Protein AF-A0A5K1IJV6-F1 (afdb_monomer_lite)

Organism: NCBI:txid74426

Secondary structure (DSSP, 8-state):
-HHHHHHHHHHHHHHHHHHHH-HHHHHHHHHHHHHHHHTT----TTTHHHHHHHTT--HHHHHHHHH-HHHHHHHHHHHHHH-GGGGGT------GGGGS-HHHHHHHHT-----S-SSHHHHHHHHHHH--

Structure (mmCIF, N/CA/C/O backbone):
data_AF-A0A5K1IJV6-F1
#
_entry.id   AF-A0A5K1IJV6-F1
#
loop_
_atom_site.group_PDB
_atom_site.id
_atom_site.type_symbol
_atom_site.label_atom_id
_atom_site.label_alt_id
_atom_site.label_comp_id
_atom_site.label_asym_id
_atom_site.label_entity_id
_atom_site.label_seq_id
_atom_site.pdbx_PDB_ins_code
_atom_site.Cartn_x
_atom_site.Cartn_y
_atom_site.Cartn_z
_atom_site.occupancy
_atom_site.B_iso_or_equiv
_atom_site.auth_seq_id
_atom_site.auth_comp_id
_atom_site.auth_asym_id
_atom_site.auth_atom_id
_atom_site.pdbx_PDB_model_num
ATOM 1 N N . MET A 1 1 ? 7.053 10.177 -22.756 1.00 64.38 1 MET A N 1
ATOM 2 C CA . MET A 1 1 ? 6.616 8.791 -22.487 1.00 64.38 1 MET A CA 1
ATOM 3 C C . MET A 1 1 ? 7.677 8.071 -21.664 1.00 64.38 1 MET A C 1
ATOM 5 O O . MET A 1 1 ? 7.466 7.961 -20.470 1.00 64.38 1 MET A O 1
ATOM 9 N N . ALA A 1 2 ? 8.875 7.811 -22.207 1.00 73.44 2 ALA A N 1
ATOM 10 C CA . ALA A 1 2 ? 9.976 7.156 -21.478 1.00 73.44 2 ALA A CA 1
ATOM 11 C C . ALA A 1 2 ? 10.341 7.775 -20.105 1.00 73.44 2 ALA A C 1
ATOM 13 O O . ALA A 1 2 ? 10.568 7.054 -19.140 1.00 73.44 2 ALA A O 1
ATOM 14 N N . GLU A 1 3 ? 10.356 9.108 -19.976 1.00 76.62 3 GLU A N 1
ATOM 15 C CA . GLU A 1 3 ? 10.648 9.772 -18.691 1.00 76.62 3 GLU A CA 1
ATOM 16 C C . GLU A 1 3 ? 9.542 9.564 -17.636 1.00 76.62 3 GLU A C 1
ATOM 18 O O . GLU A 1 3 ? 9.813 9.481 -16.439 1.00 76.62 3 GLU A O 1
ATOM 23 N N . VAL A 1 4 ? 8.282 9.473 -18.073 1.00 76.62 4 VAL A N 1
ATOM 24 C CA . VAL A 1 4 ? 7.131 9.235 -17.189 1.00 76.62 4 VAL A CA 1
ATOM 25 C C . VAL A 1 4 ? 7.159 7.797 -16.678 1.00 76.62 4 VAL A C 1
ATOM 27 O O . VAL A 1 4 ? 6.952 7.574 -15.485 1.00 76.62 4 VAL A O 1
ATOM 30 N N . ASP A 1 5 ? 7.502 6.853 -17.552 1.00 84.38 5 ASP A N 1
ATOM 31 C CA . ASP A 1 5 ? 7.627 5.435 -17.211 1.00 84.38 5 ASP A CA 1
ATOM 32 C C . ASP A 1 5 ? 8.789 5.210 -16.231 1.00 84.38 5 ASP A C 1
ATOM 34 O O . ASP A 1 5 ? 8.630 4.529 -15.219 1.00 84.38 5 ASP A O 1
ATOM 38 N N . ALA A 1 6 ? 9.926 5.885 -16.440 1.00 90.62 6 ALA A N 1
ATOM 39 C CA . ALA A 1 6 ? 11.059 5.840 -15.515 1.00 90.62 6 ALA A CA 1
ATOM 40 C C . ALA A 1 6 ? 10.705 6.384 -14.118 1.00 90.62 6 ALA A C 1
ATOM 42 O O . ALA A 1 6 ? 11.079 5.794 -13.102 1.00 90.62 6 ALA A O 1
ATOM 43 N N . LYS A 1 7 ? 9.944 7.485 -14.044 1.00 92.25 7 LYS A N 1
ATOM 44 C CA . LYS A 1 7 ? 9.461 8.031 -12.764 1.00 92.25 7 LYS A CA 1
ATOM 45 C C . LYS A 1 7 ? 8.496 7.072 -12.070 1.00 92.25 7 LYS A C 1
ATOM 47 O O . LYS A 1 7 ? 8.599 6.892 -10.858 1.00 92.25 7 LYS A O 1
ATOM 52 N N . ALA A 1 8 ? 7.583 6.448 -12.813 1.00 93.75 8 ALA A N 1
ATOM 53 C CA . ALA A 1 8 ? 6.659 5.459 -12.265 1.00 93.75 8 ALA A CA 1
ATOM 54 C C . ALA A 1 8 ? 7.411 4.244 -11.704 1.00 93.75 8 ALA A C 1
ATOM 56 O O . ALA A 1 8 ? 7.183 3.871 -10.553 1.00 93.75 8 ALA A O 1
ATOM 57 N N . GLN A 1 9 ? 8.371 3.704 -12.459 1.00 95.62 9 GLN A N 1
ATOM 58 C CA . GLN A 1 9 ? 9.221 2.600 -12.013 1.00 95.62 9 GLN A CA 1
ATOM 59 C C . GLN A 1 9 ? 9.989 2.960 -10.734 1.00 95.62 9 GLN A C 1
ATOM 61 O O . GLN A 1 9 ? 10.017 2.176 -9.787 1.00 95.62 9 GLN A O 1
ATOM 66 N N . ALA A 1 10 ? 10.567 4.164 -10.666 1.00 95.25 10 ALA A N 1
ATOM 67 C CA . ALA A 1 10 ? 11.291 4.632 -9.486 1.00 95.25 10 ALA A CA 1
ATOM 68 C C . ALA A 1 10 ? 10.386 4.758 -8.248 1.00 95.25 10 ALA A C 1
ATOM 70 O O . ALA A 1 10 ? 10.804 4.412 -7.143 1.00 95.25 10 ALA A O 1
ATOM 71 N N . LEU A 1 11 ? 9.138 5.212 -8.415 1.00 95.19 11 LEU A N 1
ATOM 72 C CA . LEU A 1 11 ? 8.161 5.266 -7.324 1.00 95.19 11 LEU A CA 1
ATOM 73 C C . LEU A 1 11 ? 7.801 3.869 -6.809 1.00 95.19 11 LEU A C 1
ATOM 75 O O . LEU A 1 11 ? 7.745 3.665 -5.596 1.00 95.19 11 LEU A O 1
ATOM 79 N N . VAL A 1 12 ? 7.589 2.910 -7.714 1.00 97.12 12 VAL A N 1
ATOM 80 C CA . VAL A 1 12 ? 7.287 1.522 -7.341 1.00 97.12 12 VAL A CA 1
ATOM 81 C C . VAL A 1 12 ? 8.470 0.890 -6.616 1.00 97.12 12 VAL A C 1
ATOM 83 O O . VAL A 1 12 ? 8.293 0.355 -5.521 1.00 97.12 12 VAL A O 1
ATOM 86 N N . ALA A 1 13 ? 9.681 1.032 -7.158 1.00 97.38 13 ALA A N 1
ATOM 87 C CA . ALA A 1 13 ? 10.899 0.532 -6.531 1.00 97.38 13 ALA A CA 1
ATOM 88 C C . ALA A 1 13 ? 11.126 1.149 -5.142 1.00 97.38 13 ALA A C 1
ATOM 90 O O . ALA A 1 13 ? 11.443 0.431 -4.194 1.00 97.38 13 ALA A O 1
ATOM 91 N N . LYS A 1 14 ? 10.891 2.460 -4.984 1.00 96.06 14 LYS A N 1
ATOM 92 C CA . LYS A 1 14 ? 10.970 3.145 -3.686 1.00 96.06 14 LYS A CA 1
ATOM 93 C C . LYS A 1 14 ? 9.982 2.560 -2.675 1.00 96.06 14 LYS A C 1
ATOM 95 O O . LYS A 1 14 ? 10.361 2.313 -1.534 1.00 96.06 14 LYS A O 1
ATOM 100 N N . ALA A 1 15 ? 8.733 2.330 -3.078 1.00 96.75 15 ALA A N 1
ATOM 101 C CA . ALA A 1 15 ? 7.721 1.759 -2.194 1.00 96.75 15 ALA A CA 1
ATOM 102 C C . ALA A 1 15 ? 8.063 0.317 -1.786 1.00 96.75 15 ALA A C 1
ATOM 104 O O . ALA A 1 15 ? 7.963 -0.020 -0.609 1.00 96.75 15 ALA A O 1
ATOM 105 N N . CYS A 1 16 ? 8.531 -0.513 -2.722 1.00 97.94 16 CYS A N 1
ATOM 106 C CA . CYS A 1 16 ? 9.022 -1.856 -2.414 1.00 97.94 16 CYS A CA 1
ATOM 107 C C . CYS A 1 16 ? 10.230 -1.823 -1.470 1.00 97.94 16 CYS A C 1
ATOM 109 O O . CYS A 1 16 ? 10.253 -2.557 -0.487 1.00 97.94 16 CYS A O 1
ATOM 111 N N . GLY A 1 17 ? 11.196 -0.929 -1.705 1.00 97.50 17 GLY A N 1
ATOM 112 C CA . GLY A 1 17 ? 12.352 -0.752 -0.822 1.00 97.50 17 GLY A CA 1
ATOM 113 C C . GLY A 1 17 ? 11.956 -0.306 0.588 1.00 97.50 17 GLY A C 1
ATOM 114 O O . GLY A 1 17 ? 12.540 -0.764 1.574 1.00 97.50 17 GLY A O 1
ATOM 115 N N . TRP A 1 18 ? 10.909 0.519 0.703 1.00 96.38 18 TRP A N 1
ATOM 116 C CA . TRP A 1 18 ? 10.325 0.876 1.995 1.00 96.38 18 TRP A CA 1
ATOM 117 C C . TRP A 1 18 ? 9.707 -0.341 2.687 1.00 96.38 18 TRP A C 1
ATOM 119 O O . TRP A 1 18 ? 9.978 -0.547 3.867 1.00 96.38 18 TRP A O 1
ATOM 129 N N . VAL A 1 19 ? 8.938 -1.175 1.975 1.00 96.88 19 VAL A N 1
ATOM 130 C CA . VAL A 1 19 ? 8.357 -2.404 2.548 1.00 96.88 19 VAL A CA 1
ATOM 131 C C . VAL A 1 19 ? 9.447 -3.361 3.021 1.00 96.88 19 VAL A C 1
ATOM 133 O O . VAL A 1 19 ? 9.368 -3.850 4.145 1.00 96.88 19 VAL A O 1
ATOM 136 N N . ALA A 1 20 ? 10.475 -3.593 2.201 1.00 96.94 20 ALA A N 1
ATOM 137 C CA . ALA A 1 20 ? 11.596 -4.465 2.546 1.00 96.94 20 ALA A CA 1
ATOM 138 C C . ALA A 1 20 ? 12.335 -3.983 3.808 1.00 96.94 20 ALA A C 1
ATOM 140 O O . ALA A 1 20 ? 12.724 -4.791 4.645 1.00 96.94 20 ALA A O 1
ATOM 141 N N . SER A 1 21 ? 12.472 -2.664 3.975 1.00 96.25 21 SER A N 1
ATOM 142 C CA . SER A 1 21 ? 13.098 -2.058 5.159 1.00 96.25 21 SER A CA 1
ATOM 143 C C . SER A 1 21 ? 12.175 -1.983 6.385 1.00 96.25 21 SER A C 1
ATOM 145 O O . SER A 1 21 ? 12.666 -1.817 7.497 1.00 96.25 21 SER A O 1
ATOM 147 N N . ASN A 1 22 ? 10.851 -2.073 6.207 1.00 94.69 22 ASN A N 1
ATOM 148 C CA . ASN A 1 22 ? 9.851 -1.864 7.264 1.00 94.69 22 ASN A CA 1
ATOM 149 C C . ASN A 1 22 ? 8.753 -2.957 7.268 1.00 94.69 22 ASN A C 1
ATOM 151 O O . ASN A 1 22 ? 7.559 -2.631 7.197 1.00 94.69 22 ASN A O 1
ATOM 155 N N . PRO A 1 23 ? 9.104 -4.256 7.354 1.00 94.69 23 PRO A N 1
ATOM 156 C CA . PRO A 1 23 ? 8.141 -5.350 7.201 1.00 94.69 23 PRO A CA 1
ATOM 157 C C . PRO A 1 23 ? 7.055 -5.359 8.288 1.00 94.69 23 PRO A C 1
ATOM 159 O O . PRO A 1 23 ? 5.882 -5.593 7.982 1.00 94.69 23 PRO A O 1
ATOM 162 N N . ASP A 1 24 ? 7.406 -5.035 9.536 1.00 93.44 24 ASP A N 1
ATOM 163 C CA . ASP A 1 24 ? 6.456 -4.991 10.656 1.00 93.44 24 ASP A CA 1
ATOM 164 C C . ASP A 1 24 ? 5.464 -3.832 10.517 1.00 93.44 24 ASP A C 1
ATOM 166 O O . ASP A 1 24 ? 4.252 -4.006 10.681 1.00 93.44 24 ASP A O 1
ATOM 170 N N . THR A 1 25 ? 5.958 -2.648 10.142 1.00 92.12 25 THR A N 1
ATOM 171 C CA . THR A 1 25 ? 5.122 -1.468 9.885 1.00 92.12 25 THR A CA 1
ATOM 172 C C . THR A 1 25 ? 4.175 -1.720 8.715 1.00 92.12 25 THR A C 1
ATOM 174 O O . THR A 1 25 ? 2.992 -1.383 8.790 1.00 92.12 25 THR A O 1
ATOM 177 N N . TRP A 1 26 ? 4.658 -2.375 7.657 1.00 94.88 26 TRP A N 1
ATOM 178 C CA . TRP A 1 26 ? 3.826 -2.803 6.539 1.00 94.88 26 TRP A CA 1
ATOM 179 C C . TRP A 1 26 ? 2.743 -3.804 6.963 1.00 94.88 26 TRP A C 1
ATOM 181 O O . TRP A 1 26 ? 1.568 -3.630 6.627 1.00 94.88 26 TRP A O 1
ATOM 191 N N . ALA A 1 27 ? 3.098 -4.840 7.727 1.00 94.31 27 ALA A N 1
ATOM 192 C CA . ALA A 1 27 ? 2.142 -5.825 8.227 1.00 94.31 27 ALA A CA 1
ATOM 193 C C . ALA A 1 27 ? 1.056 -5.176 9.101 1.00 94.31 27 ALA A C 1
ATOM 195 O O . ALA A 1 27 ? -0.134 -5.479 8.954 1.00 94.31 27 ALA A O 1
ATOM 196 N N 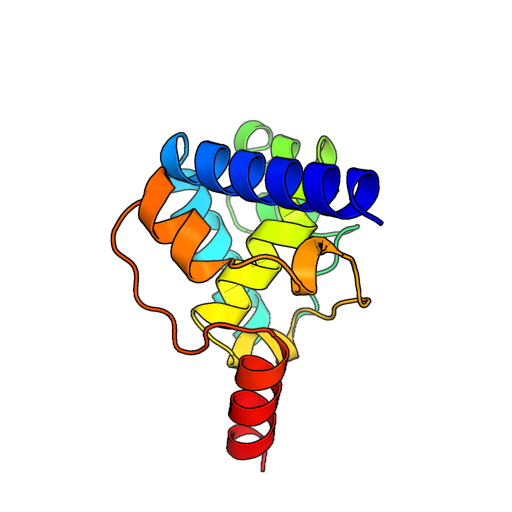. LYS A 1 28 ? 1.452 -4.233 9.959 1.00 93.75 28 LYS A N 1
ATOM 197 C CA . LYS A 1 28 ? 0.555 -3.458 10.818 1.00 93.75 28 LYS A CA 1
ATOM 198 C C . LYS A 1 28 ? -0.394 -2.572 10.011 1.00 93.75 28 LYS A C 1
ATOM 200 O O . LYS A 1 28 ? -1.602 -2.632 10.243 1.00 93.75 28 LYS A O 1
ATOM 205 N N . LEU A 1 29 ? 0.121 -1.824 9.030 1.00 93.75 29 LEU A N 1
ATOM 206 C CA . LEU A 1 29 ? -0.694 -1.004 8.129 1.00 93.75 29 LEU A CA 1
ATOM 207 C C . LEU A 1 29 ? -1.747 -1.856 7.415 1.00 93.75 29 LEU A C 1
ATOM 209 O O . LEU A 1 29 ? -2.932 -1.536 7.472 1.00 93.75 29 LEU A O 1
ATOM 213 N N . ARG A 1 30 ? -1.336 -2.977 6.805 1.00 95.12 30 ARG A N 1
ATOM 214 C CA . ARG A 1 30 ? -2.262 -3.893 6.124 1.00 95.12 30 ARG A CA 1
ATOM 215 C C . ARG A 1 30 ? -3.368 -4.381 7.049 1.00 95.12 30 ARG A C 1
ATOM 217 O O . ARG A 1 30 ? -4.536 -4.343 6.675 1.00 95.12 30 ARG A O 1
ATOM 224 N N . ARG A 1 31 ? -3.021 -4.808 8.268 1.00 95.12 31 ARG A N 1
ATOM 225 C CA . ARG A 1 31 ? -4.002 -5.272 9.259 1.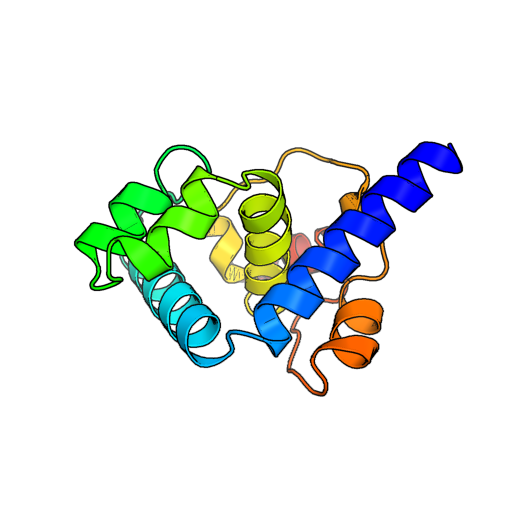00 95.12 31 ARG A CA 1
ATOM 226 C C . ARG A 1 31 ? -5.026 -4.186 9.597 1.00 95.12 31 ARG A C 1
ATOM 228 O O . ARG A 1 31 ? -6.214 -4.490 9.679 1.00 95.12 31 ARG A O 1
ATOM 235 N N . ILE A 1 32 ? -4.581 -2.942 9.777 1.00 94.00 32 ILE A N 1
ATOM 236 C CA . ILE A 1 32 ? -5.464 -1.797 10.038 1.00 94.00 32 ILE A CA 1
ATOM 237 C C . ILE A 1 32 ? -6.381 -1.552 8.839 1.00 94.00 32 ILE A C 1
ATOM 239 O O . ILE A 1 32 ? -7.595 -1.504 9.010 1.00 94.00 32 ILE A O 1
ATOM 243 N N . CYS A 1 33 ? -5.825 -1.458 7.630 1.00 95.38 33 CYS A N 1
ATOM 244 C CA . CYS A 1 33 ? -6.602 -1.200 6.422 1.00 95.38 33 CYS A CA 1
ATOM 245 C C . CYS A 1 33 ? -7.638 -2.299 6.147 1.00 95.38 33 CYS A C 1
ATOM 247 O O . CYS A 1 33 ? -8.781 -1.987 5.828 1.00 95.38 33 CYS A O 1
ATOM 249 N N . TYR A 1 34 ? -7.282 -3.573 6.336 1.00 95.00 34 TYR A N 1
ATOM 250 C CA . TYR A 1 34 ? -8.228 -4.681 6.189 1.00 95.00 34 TYR A CA 1
ATOM 251 C C . TYR A 1 34 ? -9.355 -4.629 7.214 1.00 95.00 34 TYR A C 1
ATOM 253 O O . TYR A 1 34 ? -10.495 -4.917 6.865 1.00 95.00 34 TYR A O 1
ATOM 261 N N . ARG A 1 3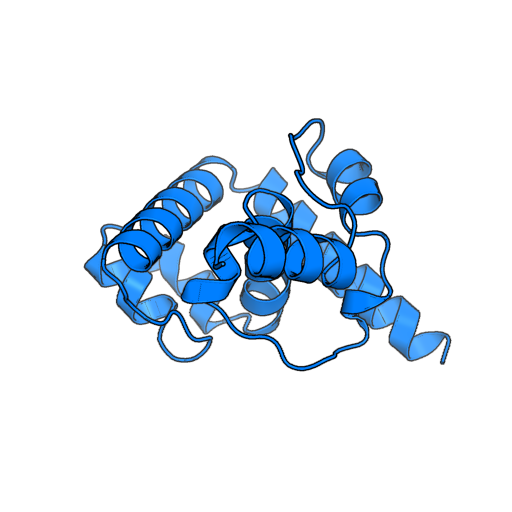5 ? -9.064 -4.256 8.462 1.00 95.44 35 ARG A N 1
ATOM 262 C CA . ARG A 1 35 ? -10.109 -4.093 9.473 1.00 95.44 35 ARG A CA 1
ATOM 263 C C . ARG A 1 35 ? -11.045 -2.936 9.126 1.00 95.44 35 ARG A C 1
ATOM 265 O O . ARG A 1 35 ? -12.250 -3.142 9.097 1.00 95.44 35 ARG A O 1
ATOM 272 N N . LEU A 1 36 ? -10.493 -1.771 8.790 1.00 94.81 36 LEU A N 1
ATOM 273 C CA . LEU A 1 36 ? -11.272 -0.592 8.399 1.00 94.81 36 LEU A CA 1
ATOM 274 C C . LEU A 1 36 ? -12.165 -0.875 7.183 1.00 94.81 36 LEU A C 1
ATOM 276 O O . LEU A 1 36 ? -13.321 -0.470 7.164 1.00 94.81 36 LEU A O 1
ATOM 280 N N . MET A 1 37 ? -11.659 -1.629 6.203 1.00 95.81 37 MET A N 1
ATOM 281 C CA . MET A 1 37 ? -12.450 -2.100 5.063 1.00 95.81 37 MET A CA 1
ATOM 282 C C . MET A 1 37 ? -13.647 -2.954 5.506 1.00 95.81 37 MET A C 1
ATOM 284 O O . MET A 1 37 ? -14.751 -2.741 5.018 1.00 95.81 37 MET A O 1
ATOM 288 N N . LEU A 1 38 ? -13.452 -3.903 6.429 1.00 94.00 38 LEU A N 1
ATOM 289 C CA . LEU A 1 38 ? -14.541 -4.741 6.954 1.00 94.00 38 LEU A CA 1
ATOM 290 C C . LEU A 1 38 ? -15.562 -3.941 7.776 1.00 94.00 38 LEU A C 1
ATOM 292 O O . LEU A 1 38 ? -16.738 -4.283 7.786 1.00 94.00 38 LEU A O 1
ATOM 296 N N . GLU A 1 39 ? -15.118 -2.875 8.439 1.00 94.50 39 GLU A N 1
ATOM 297 C CA . GLU A 1 39 ? -15.962 -1.931 9.181 1.00 94.50 39 GLU A CA 1
ATOM 298 C C . GLU A 1 39 ? -16.690 -0.926 8.255 1.00 94.50 39 GLU A C 1
ATOM 300 O O . GLU A 1 39 ? -17.483 -0.115 8.727 1.00 94.50 39 GLU A O 1
ATOM 305 N N . GLY A 1 40 ? -16.454 -0.972 6.936 1.00 93.38 40 GLY A N 1
ATOM 306 C CA . GLY A 1 40 ? -17.099 -0.093 5.954 1.00 93.38 40 GLY A CA 1
ATOM 307 C C . GLY A 1 40 ? -16.488 1.309 5.859 1.00 93.38 40 GLY A C 1
ATOM 308 O O . GLY A 1 40 ? -17.113 2.226 5.327 1.00 93.38 40 GLY A O 1
ATOM 309 N N . HIS A 1 41 ? -15.271 1.504 6.372 1.00 93.31 41 HIS A N 1
ATOM 310 C CA . HIS A 1 41 ? -14.578 2.786 6.308 1.00 93.31 41 HIS A CA 1
ATOM 311 C C . HIS A 1 41 ? -13.875 3.006 4.966 1.00 93.31 41 HIS A C 1
ATOM 313 O O . HIS A 1 41 ? -13.215 2.121 4.422 1.00 93.31 41 HIS A O 1
ATOM 319 N N . VAL A 1 42 ? -13.931 4.251 4.489 1.00 93.44 42 VAL A N 1
ATOM 320 C CA . VAL A 1 42 ? -13.160 4.710 3.329 1.00 93.44 42 VAL A CA 1
ATOM 321 C C . VAL A 1 42 ? -11.781 5.193 3.779 1.00 93.44 42 VAL A C 1
ATOM 323 O O . VAL A 1 42 ? -11.655 6.042 4.667 1.00 93.44 42 VAL A O 1
ATOM 326 N N . ILE A 1 43 ? -10.739 4.687 3.126 1.00 93.31 43 ILE A N 1
ATOM 327 C CA . ILE A 1 43 ? -9.343 5.013 3.407 1.00 93.31 43 ILE A CA 1
ATOM 328 C C . ILE A 1 43 ? -8.814 5.870 2.261 1.00 93.31 43 ILE A C 1
ATOM 330 O O . ILE A 1 43 ? -8.659 5.425 1.124 1.00 93.31 43 ILE A O 1
ATOM 334 N N . GLN A 1 44 ? -8.530 7.128 2.564 1.00 88.06 44 GLN A N 1
ATOM 335 C CA . GLN A 1 44 ? -8.092 8.127 1.604 1.00 88.06 44 GLN A CA 1
ATOM 336 C C . GLN A 1 44 ? -6.657 8.554 1.891 1.00 88.06 44 GLN A C 1
ATOM 338 O O . GLN A 1 44 ? -6.163 8.494 3.016 1.00 88.06 44 GLN A O 1
ATOM 343 N N . ARG A 1 45 ? -5.998 9.077 0.858 1.00 83.56 45 ARG A N 1
ATOM 344 C CA . ARG A 1 45 ? -4.667 9.681 0.990 1.00 83.56 45 ARG A CA 1
ATOM 345 C C . ARG A 1 45 ? -4.621 10.721 2.113 1.00 83.56 45 ARG A C 1
ATOM 347 O O . ARG A 1 45 ? -3.661 10.758 2.869 1.00 83.56 45 ARG A O 1
ATOM 354 N N . ASP A 1 46 ? -5.665 11.535 2.231 1.00 83.75 46 ASP A N 1
ATOM 355 C CA . ASP A 1 46 ? -5.663 12.678 3.144 1.00 83.75 46 ASP A CA 1
ATOM 356 C C . ASP A 1 46 ? -5.957 12.277 4.602 1.00 83.75 46 ASP A C 1
ATOM 358 O O . ASP A 1 46 ? -5.683 13.053 5.515 1.00 83.75 46 ASP A O 1
ATOM 362 N N . ASN A 1 47 ? -6.470 11.062 4.846 1.00 85.75 47 ASN A N 1
ATOM 363 C CA . ASN A 1 47 ? -6.825 10.593 6.189 1.00 85.75 47 ASN A CA 1
ATOM 364 C C . ASN A 1 47 ? -6.018 9.374 6.673 1.00 85.75 47 ASN A C 1
ATOM 366 O O . ASN A 1 47 ? -6.097 9.056 7.859 1.00 85.75 47 ASN A O 1
ATOM 370 N N . VAL A 1 48 ? -5.205 8.731 5.821 1.00 85.88 48 VAL A N 1
ATOM 371 C CA . VAL A 1 48 ? -4.454 7.514 6.185 1.00 85.88 48 VAL A CA 1
ATOM 372 C C . VAL A 1 48 ? -3.539 7.718 7.394 1.00 85.88 48 VAL A C 1
ATOM 374 O O . VAL A 1 48 ? -3.480 6.850 8.257 1.00 85.88 48 VAL A O 1
ATOM 377 N N . TYR A 1 49 ? -2.887 8.880 7.513 1.00 85.25 49 TYR A N 1
ATOM 378 C CA . TYR A 1 49 ? -2.072 9.221 8.685 1.00 85.25 49 TYR A CA 1
ATOM 379 C C . TYR A 1 49 ? -2.905 9.190 9.974 1.00 85.25 49 TYR A C 1
ATOM 381 O O . TYR A 1 49 ? -2.540 8.540 10.952 1.00 85.25 49 TYR A O 1
ATOM 389 N N . THR A 1 50 ? -4.045 9.882 9.964 1.00 87.75 50 THR A N 1
ATOM 390 C CA . THR A 1 50 ? -4.932 9.990 11.126 1.00 87.75 50 THR A CA 1
ATOM 391 C C . THR A 1 50 ? -5.510 8.628 11.491 1.00 87.75 50 THR A C 1
ATOM 393 O O . THR A 1 50 ? -5.481 8.247 12.660 1.00 87.75 50 THR A O 1
ATOM 396 N N . LEU A 1 51 ? -5.958 7.865 10.490 1.00 87.75 51 LEU A N 1
ATOM 397 C CA . LEU A 1 51 ? -6.472 6.511 10.673 1.00 87.75 51 LEU A CA 1
ATOM 398 C C . LEU A 1 51 ? -5.394 5.574 11.229 1.00 87.75 51 LEU A C 1
ATOM 400 O O . LEU A 1 51 ? -5.669 4.824 12.159 1.00 87.75 51 LEU A O 1
ATOM 404 N N . ALA A 1 52 ? -4.161 5.631 10.726 1.00 86.25 52 ALA A N 1
ATOM 405 C CA . ALA A 1 52 ? -3.054 4.825 11.233 1.00 86.25 52 ALA A CA 1
ATOM 406 C C . ALA A 1 52 ? -2.790 5.096 12.725 1.00 86.25 52 ALA A C 1
ATOM 408 O O . ALA A 1 52 ? -2.736 4.155 13.522 1.00 86.25 52 ALA A O 1
ATOM 409 N N . CYS A 1 53 ? -2.703 6.371 13.118 1.00 88.00 53 CYS A N 1
ATOM 410 C CA . CYS A 1 53 ? -2.514 6.775 14.514 1.00 88.00 53 CYS A CA 1
ATOM 411 C C . CYS A 1 53 ? -3.656 6.294 15.421 1.00 88.00 53 CYS A C 1
ATOM 413 O O . CYS A 1 53 ? -3.411 5.686 16.461 1.00 88.00 53 CYS A O 1
ATOM 415 N N . GLN A 1 54 ? -4.911 6.515 15.014 1.00 89.62 54 GLN A N 1
ATOM 416 C CA . GLN A 1 54 ? -6.097 6.104 15.779 1.00 89.62 54 GLN A CA 1
ATOM 417 C C . GLN A 1 54 ? -6.198 4.586 15.963 1.00 89.62 54 GLN A C 1
ATOM 419 O O . GLN A 1 54 ? -6.830 4.116 16.903 1.00 89.62 54 GLN A O 1
ATOM 424 N N . ASN A 1 55 ? -5.561 3.819 15.079 1.00 88.81 55 ASN A N 1
ATOM 425 C CA . ASN A 1 55 ? -5.624 2.364 15.065 1.00 88.81 55 ASN A CA 1
ATOM 426 C C . ASN A 1 55 ? -4.313 1.701 15.526 1.00 88.81 55 ASN A C 1
ATOM 428 O O . ASN A 1 55 ? -4.079 0.524 15.245 1.00 88.81 55 ASN A O 1
ATOM 432 N N . GLY A 1 56 ? -3.485 2.438 16.276 1.00 83.88 56 GLY A N 1
ATOM 433 C CA . GLY A 1 56 ? -2.376 1.884 17.054 1.00 83.88 56 GLY A CA 1
ATOM 434 C C . GLY A 1 56 ? -0.995 1.978 16.406 1.00 83.88 56 GLY A C 1
ATOM 435 O O . GLY A 1 56 ? -0.053 1.386 16.938 1.00 83.88 56 GLY A O 1
ATOM 436 N N . MET A 1 57 ? -0.829 2.692 15.285 1.00 89.38 57 MET A N 1
ATOM 437 C CA . MET A 1 57 ? 0.502 3.097 14.807 1.00 89.38 57 MET A CA 1
ATOM 438 C C . MET A 1 57 ? 1.015 4.284 15.622 1.00 89.38 57 MET A C 1
ATOM 440 O O . MET A 1 57 ? 0.271 5.207 15.944 1.00 89.38 57 MET A O 1
ATOM 444 N N . THR A 1 58 ? 2.298 4.264 15.970 1.00 86.50 58 THR A N 1
ATOM 445 C CA . THR A 1 58 ? 2.957 5.419 16.579 1.00 86.50 58 THR A CA 1
ATOM 446 C C . THR A 1 58 ? 3.001 6.574 15.580 1.00 86.50 58 THR A C 1
ATOM 448 O O . THR A 1 58 ? 2.980 6.372 14.365 1.00 86.50 58 THR A O 1
ATOM 451 N N . VAL A 1 59 ? 3.128 7.802 16.086 1.00 79.00 59 VAL A N 1
ATOM 452 C CA . VAL A 1 59 ? 3.283 8.992 15.234 1.00 79.00 59 VAL A CA 1
ATOM 453 C C . VAL A 1 59 ? 4.480 8.849 14.293 1.00 79.00 59 VAL A C 1
ATOM 455 O O . VAL A 1 59 ? 4.384 9.252 13.139 1.00 79.00 59 VAL A O 1
ATOM 458 N N . SER A 1 60 ? 5.579 8.242 14.759 1.00 82.25 60 SER A N 1
ATOM 459 C CA . SER A 1 60 ? 6.767 7.991 13.935 1.00 82.25 60 SER A CA 1
ATOM 460 C C . SER A 1 60 ? 6.430 7.091 12.743 1.00 82.25 60 SER A C 1
ATOM 462 O O . SER A 1 60 ? 6.595 7.514 11.600 1.00 82.25 60 SER A O 1
ATOM 464 N N . GLU A 1 61 ? 5.842 5.917 13.005 1.00 83.50 61 GLU A N 1
ATOM 465 C CA . GLU A 1 61 ? 5.420 4.959 11.972 1.00 83.50 61 GLU A CA 1
ATOM 466 C C . GLU A 1 61 ? 4.422 5.578 10.978 1.00 83.50 61 GLU A C 1
ATOM 468 O O . GLU A 1 61 ? 4.516 5.356 9.774 1.00 83.50 61 GLU A O 1
ATOM 473 N N . ALA A 1 62 ? 3.456 6.360 11.469 1.00 78.38 62 ALA A N 1
ATOM 474 C CA . ALA A 1 62 ? 2.431 6.970 10.630 1.00 78.38 62 ALA A CA 1
ATOM 475 C C . ALA A 1 62 ? 2.953 8.169 9.819 1.00 78.38 62 ALA A C 1
ATOM 477 O O . ALA A 1 62 ? 2.436 8.455 8.736 1.00 78.38 62 ALA A O 1
ATOM 478 N N . SER A 1 63 ? 3.959 8.893 10.327 1.00 80.31 63 SER A N 1
ATOM 479 C CA . SER A 1 63 ? 4.446 10.141 9.724 1.00 80.31 63 SER A CA 1
ATOM 480 C C . SER A 1 63 ? 5.001 9.967 8.309 1.00 80.31 63 SER A C 1
ATOM 482 O O . SER A 1 63 ? 4.917 10.907 7.515 1.00 80.31 63 SER A O 1
ATOM 484 N N . GLU A 1 64 ? 5.469 8.767 7.960 1.00 79.12 64 GLU A N 1
ATOM 485 C CA . GLU A 1 64 ? 5.903 8.408 6.606 1.00 79.12 64 GLU A CA 1
ATOM 486 C C . GLU A 1 64 ? 4.786 8.624 5.572 1.00 79.12 64 GLU A C 1
ATOM 488 O O . GLU A 1 64 ? 5.018 9.204 4.511 1.00 79.12 64 GLU A O 1
ATOM 493 N N . PHE A 1 65 ? 3.534 8.292 5.911 1.00 74.69 65 PHE A N 1
ATOM 494 C CA . PHE A 1 65 ? 2.387 8.471 5.009 1.00 74.69 65 PHE A CA 1
ATOM 495 C C . PHE A 1 65 ? 1.968 9.934 4.842 1.00 74.69 65 PHE A C 1
ATOM 497 O O . PHE A 1 65 ? 1.373 10.299 3.830 1.00 74.69 65 PHE A O 1
ATOM 504 N N . LYS A 1 66 ? 2.281 10.782 5.829 1.00 73.88 66 LYS A N 1
ATOM 505 C CA . LYS A 1 66 ? 2.057 12.231 5.750 1.00 73.88 66 LYS A CA 1
ATOM 506 C C . LYS A 1 66 ? 3.130 12.922 4.905 1.00 73.88 66 LYS A C 1
ATOM 508 O O . LYS A 1 66 ? 2.853 13.936 4.273 1.00 73.88 66 LYS A O 1
ATOM 513 N N . ARG A 1 67 ? 4.363 12.412 4.935 1.00 72.88 67 ARG A N 1
ATOM 514 C CA . ARG A 1 67 ? 5.515 13.002 4.236 1.00 72.88 67 ARG A CA 1
ATOM 515 C C . ARG A 1 67 ? 5.593 12.577 2.777 1.00 72.88 67 ARG A C 1
ATOM 517 O O . ARG A 1 67 ? 5.966 13.392 1.939 1.00 72.88 67 ARG A O 1
ATOM 524 N N . ASP A 1 68 ? 5.228 11.334 2.472 1.00 80.00 68 ASP A N 1
ATOM 525 C CA . ASP A 1 68 ? 5.281 10.795 1.117 1.00 80.00 68 ASP A CA 1
ATOM 526 C C . ASP A 1 68 ? 3.906 10.307 0.648 1.00 80.00 68 ASP A C 1
ATOM 528 O O . ASP A 1 68 ? 3.505 9.155 0.817 1.00 80.00 68 ASP A O 1
ATOM 532 N N . HIS A 1 69 ? 3.181 11.204 -0.014 1.00 73.75 69 HIS A N 1
ATOM 533 C CA . HIS A 1 69 ? 1.891 10.882 -0.619 1.00 73.75 69 HIS A CA 1
ATOM 534 C C . HIS A 1 69 ? 1.986 9.844 -1.749 1.00 73.75 69 HIS A C 1
ATOM 536 O O . HIS A 1 69 ? 0.999 9.157 -2.031 1.00 73.75 69 HIS A O 1
ATOM 542 N N . ASN A 1 70 ? 3.144 9.717 -2.404 1.00 84.12 70 ASN A N 1
ATOM 543 C CA . ASN A 1 70 ? 3.330 8.734 -3.467 1.00 84.12 70 ASN A CA 1
ATOM 544 C C . ASN A 1 70 ? 3.519 7.329 -2.888 1.00 84.12 70 ASN A C 1
ATOM 546 O O . ASN A 1 70 ? 3.084 6.361 -3.512 1.00 84.12 70 ASN A O 1
ATOM 550 N N . LEU A 1 71 ? 4.072 7.220 -1.675 1.00 89.56 71 LEU A N 1
ATOM 551 C CA . LEU A 1 71 ? 4.198 5.952 -0.960 1.00 89.56 71 LEU A CA 1
ATOM 552 C C . LEU A 1 71 ? 2.823 5.306 -0.739 1.00 89.56 71 LEU A C 1
ATOM 554 O O . LEU A 1 71 ? 2.607 4.174 -1.167 1.00 89.56 71 LEU A O 1
ATOM 558 N N . TRP A 1 72 ? 1.856 6.036 -0.167 1.00 91.31 72 TRP A N 1
ATOM 559 C CA . TRP A 1 72 ? 0.493 5.515 0.029 1.00 91.31 72 TRP A CA 1
ATOM 560 C C . TRP A 1 72 ? -0.151 5.041 -1.281 1.00 91.31 72 TRP A C 1
ATOM 562 O O . TRP A 1 72 ? -0.765 3.972 -1.325 1.00 91.31 72 TRP A O 1
ATOM 572 N N . SER A 1 73 ? 0.008 5.819 -2.355 1.00 91.00 73 SER A N 1
ATOM 573 C CA . SER A 1 73 ? -0.552 5.504 -3.674 1.00 91.00 73 SER A CA 1
ATOM 574 C C . SER A 1 73 ? -0.085 4.139 -4.196 1.00 91.00 73 SER A C 1
ATOM 576 O O . SER A 1 73 ? -0.884 3.386 -4.750 1.00 91.00 73 SER A O 1
ATOM 578 N N . VAL A 1 74 ? 1.190 3.788 -4.003 1.00 95.31 74 VAL A N 1
ATOM 579 C CA . VAL A 1 74 ? 1.726 2.488 -4.435 1.00 95.31 74 VAL A CA 1
ATOM 580 C C . VAL A 1 74 ? 1.378 1.379 -3.437 1.00 95.31 74 VAL A C 1
ATOM 582 O O . VAL A 1 74 ? 0.927 0.309 -3.839 1.00 95.31 74 VAL A O 1
ATOM 585 N N . LEU A 1 75 ? 1.516 1.629 -2.131 1.00 95.62 75 LEU A N 1
ATOM 586 C CA . LEU A 1 75 ? 1.217 0.635 -1.092 1.00 95.62 75 LEU A CA 1
ATOM 587 C C . LEU A 1 75 ? -0.238 0.148 -1.147 1.00 95.62 75 LEU A C 1
ATOM 589 O O . LEU A 1 75 ? -0.505 -1.047 -1.026 1.00 95.62 75 LEU A O 1
ATOM 593 N N . SER A 1 76 ? -1.184 1.059 -1.374 1.00 95.25 76 SER A N 1
ATOM 594 C CA . SER A 1 76 ? -2.603 0.711 -1.512 1.00 95.25 76 SER A CA 1
ATOM 595 C C . SER A 1 76 ? -2.894 -0.152 -2.743 1.00 95.25 76 SER A C 1
ATOM 597 O O . SER A 1 76 ? -3.739 -1.043 -2.657 1.00 95.25 76 SER A O 1
ATOM 599 N N . ARG A 1 77 ? -2.148 0.013 -3.847 1.00 96.88 77 ARG A N 1
ATOM 600 C CA . ARG A 1 77 ? -2.233 -0.891 -5.009 1.00 96.88 77 ARG A CA 1
ATOM 601 C C . ARG A 1 77 ? -1.789 -2.296 -4.647 1.00 96.88 77 ARG A C 1
ATOM 603 O O . ARG A 1 77 ? -2.523 -3.236 -4.922 1.00 96.88 77 ARG A O 1
ATOM 610 N N . TYR A 1 78 ? -0.659 -2.446 -3.956 1.00 97.75 78 TYR A N 1
ATOM 611 C CA . TYR A 1 78 ? -0.221 -3.763 -3.492 1.00 97.75 78 TYR A CA 1
ATOM 612 C C . TYR A 1 78 ? -1.242 -4.423 -2.562 1.00 97.75 78 TYR A C 1
ATOM 614 O O . TYR A 1 78 ? -1.505 -5.614 -2.707 1.00 97.75 78 TYR A O 1
ATOM 622 N N . MET A 1 79 ? -1.885 -3.669 -1.663 1.00 97.44 79 MET A N 1
ATOM 623 C CA . MET A 1 79 ? -2.960 -4.220 -0.825 1.00 97.44 79 MET A CA 1
ATOM 624 C C . MET A 1 79 ? -4.147 -4.735 -1.644 1.00 97.44 79 MET A C 1
ATOM 626 O O . MET A 1 79 ? -4.707 -5.771 -1.291 1.00 97.44 79 MET A O 1
ATOM 630 N N . VAL A 1 80 ? -4.507 -4.043 -2.727 1.00 97.62 80 VAL A N 1
ATOM 631 C CA . VAL A 1 80 ? -5.580 -4.451 -3.647 1.00 97.62 80 VAL A CA 1
ATOM 632 C C . VAL A 1 80 ? -5.180 -5.659 -4.489 1.00 97.62 80 VAL A C 1
ATOM 634 O O . VAL A 1 80 ? -5.979 -6.578 -4.629 1.00 97.62 80 VAL A O 1
ATOM 637 N N . LEU A 1 81 ? -3.941 -5.723 -4.982 1.00 97.88 81 LEU A N 1
ATOM 638 C CA . LEU A 1 81 ? -3.440 -6.896 -5.707 1.00 97.88 81 LEU A CA 1
ATOM 639 C C . LEU A 1 81 ? -3.368 -8.144 -4.812 1.00 97.88 81 LEU A C 1
ATOM 641 O O . LEU A 1 81 ? -3.666 -9.249 -5.256 1.00 97.88 81 LEU A O 1
ATOM 645 N N . GLN A 1 82 ? -3.011 -7.981 -3.534 1.00 97.31 82 GLN A N 1
ATOM 646 C CA . GLN A 1 82 ? -3.039 -9.069 -2.549 1.00 97.31 82 GLN A CA 1
ATOM 647 C C . GLN A 1 82 ? -4.471 -9.462 -2.173 1.00 97.31 82 GLN A C 1
ATOM 649 O O . GLN A 1 82 ? -4.755 -10.636 -1.946 1.00 97.31 82 GLN A O 1
ATOM 654 N N . ARG A 1 83 ? -5.376 -8.481 -2.085 1.00 96.75 83 ARG A N 1
ATOM 655 C CA . ARG A 1 83 ? -6.758 -8.679 -1.652 1.00 96.75 83 ARG A CA 1
ATOM 656 C C . ARG A 1 83 ? -7.711 -7.735 -2.401 1.00 96.75 83 ARG A C 1
ATOM 658 O O . ARG A 1 83 ? -7.979 -6.638 -1.907 1.00 96.75 83 ARG A O 1
ATOM 665 N N . PRO A 1 84 ? -8.302 -8.172 -3.528 1.00 97.25 84 PRO A N 1
ATOM 666 C CA . PRO A 1 84 ? -9.158 -7.327 -4.364 1.00 97.25 84 PRO A CA 1
ATOM 667 C C . PRO A 1 84 ? -10.361 -6.704 -3.646 1.00 97.25 84 PRO A C 1
ATOM 669 O O . PRO A 1 84 ? -10.772 -5.603 -3.998 1.00 97.25 84 PRO A O 1
ATOM 672 N N . SER A 1 85 ? -10.868 -7.331 -2.572 1.00 96.38 85 SER A N 1
ATOM 673 C CA . SER A 1 85 ? -11.941 -6.760 -1.738 1.00 96.38 85 SER A CA 1
ATOM 674 C C . SER A 1 85 ? -11.606 -5.383 -1.152 1.00 96.38 85 SER A C 1
ATOM 676 O O . SER A 1 85 ? -12.514 -4.643 -0.787 1.00 96.38 85 SER A O 1
ATOM 678 N N . MET A 1 86 ? -10.321 -5.015 -1.085 1.00 96.81 86 MET A N 1
ATOM 679 C CA . MET A 1 86 ? -9.879 -3.682 -0.669 1.00 96.81 86 MET A CA 1
ATOM 680 C C . MET A 1 86 ? -10.454 -2.551 -1.521 1.00 96.81 86 MET A C 1
ATOM 682 O O . MET A 1 86 ? -10.556 -1.434 -1.021 1.00 96.81 86 MET A O 1
ATOM 686 N N . LEU A 1 87 ? -10.886 -2.823 -2.755 1.00 96.50 87 LEU A N 1
ATOM 687 C CA . LEU A 1 87 ? -11.567 -1.842 -3.604 1.00 96.50 87 LEU A CA 1
ATOM 688 C C . LEU A 1 87 ? -12.864 -1.286 -2.985 1.00 96.50 87 LEU A C 1
ATOM 690 O O . LEU A 1 87 ? -13.291 -0.200 -3.364 1.00 96.50 87 LEU A O 1
ATOM 694 N N . ALA A 1 88 ? -13.440 -1.954 -1.977 1.00 95.62 88 ALA A N 1
ATOM 695 C CA . ALA A 1 88 ? -14.546 -1.411 -1.184 1.00 95.62 88 ALA A CA 1
ATOM 696 C C . ALA A 1 88 ? -14.147 -0.200 -0.311 1.00 95.62 88 ALA A C 1
ATOM 698 O O . ALA A 1 88 ? -15.001 0.601 0.059 1.00 95.62 88 ALA A O 1
ATOM 699 N N . ALA A 1 89 ? -12.862 -0.069 0.039 1.00 96.06 89 ALA A N 1
ATOM 700 C CA . ALA A 1 89 ? -12.353 0.938 0.973 1.00 96.06 89 ALA A CA 1
ATOM 701 C C . ALA A 1 89 ? -11.354 1.921 0.347 1.00 96.06 89 ALA A C 1
ATOM 703 O O . ALA A 1 89 ? -11.160 3.014 0.881 1.00 96.06 89 ALA A O 1
ATOM 704 N N . VAL A 1 90 ? -10.707 1.557 -0.764 1.00 93.88 90 VAL A N 1
ATOM 705 C CA . VAL A 1 90 ? -9.750 2.410 -1.485 1.00 93.88 90 VAL A CA 1
ATOM 706 C C . VAL A 1 90 ? -10.169 2.590 -2.933 1.00 93.88 90 VAL A C 1
ATOM 708 O O . VAL A 1 90 ? -10.539 1.640 -3.614 1.00 93.88 90 VAL A O 1
ATOM 711 N N . SER A 1 91 ? -10.031 3.819 -3.426 1.00 88.56 91 SER A N 1
ATOM 712 C CA . SER A 1 91 ? -10.296 4.167 -4.821 1.00 88.56 91 SER A CA 1
ATOM 713 C C . SER A 1 91 ? -9.069 4.811 -5.454 1.00 88.56 91 SER A C 1
ATOM 715 O O . SER A 1 91 ? -8.348 5.577 -4.809 1.00 88.56 91 SER A O 1
ATOM 717 N N . PHE A 1 92 ? -8.855 4.541 -6.740 1.00 86.12 92 PHE A N 1
ATOM 718 C CA . PHE A 1 92 ? -7.700 5.038 -7.481 1.00 86.12 92 PHE A CA 1
ATOM 719 C C . PHE A 1 92 ? -8.119 5.972 -8.607 1.00 86.12 92 PHE A C 1
ATOM 721 O O . PHE A 1 92 ? -9.114 5.758 -9.294 1.00 86.12 92 PHE A O 1
ATOM 728 N N . ARG A 1 93 ? -7.285 6.981 -8.850 1.00 86.12 93 ARG A N 1
ATOM 729 C CA . ARG A 1 93 ? -7.211 7.611 -10.169 1.00 86.12 93 ARG A CA 1
ATOM 730 C C . ARG A 1 93 ? -6.231 6.807 -11.016 1.00 86.12 93 ARG A C 1
ATOM 732 O O . ARG A 1 93 ? -5.245 6.305 -10.472 1.00 86.12 93 ARG A O 1
ATOM 739 N N . ARG A 1 94 ? -6.474 6.735 -12.329 1.00 84.25 94 ARG A N 1
ATOM 740 C CA . ARG A 1 94 ? -5.488 6.176 -13.261 1.00 84.25 94 ARG A CA 1
ATOM 741 C C . ARG A 1 94 ? -4.205 6.995 -13.202 1.00 84.25 94 ARG A C 1
ATOM 743 O O . ARG A 1 94 ? -4.249 8.224 -13.269 1.00 84.25 94 ARG A O 1
ATOM 750 N N . THR A 1 95 ? -3.077 6.313 -13.075 1.00 89.62 95 THR A N 1
ATOM 751 C CA . THR A 1 95 ? -1.745 6.925 -13.051 1.00 89.62 95 THR A CA 1
ATOM 752 C C . THR A 1 95 ? -0.749 6.058 -13.819 1.00 89.62 95 THR A C 1
ATOM 754 O O . THR A 1 95 ? -0.996 4.866 -13.980 1.00 89.62 95 THR A O 1
ATOM 757 N N . PRO A 1 96 ? 0.411 6.598 -14.228 1.00 91.81 96 PRO A N 1
ATOM 758 C CA . PRO A 1 96 ? 1.456 5.808 -14.884 1.00 91.81 96 PRO A CA 1
ATOM 759 C C . PRO A 1 96 ? 1.956 4.592 -14.082 1.00 91.81 96 PRO A C 1
ATOM 761 O O . PRO A 1 96 ? 2.479 3.655 -14.670 1.00 91.81 96 PRO A O 1
ATOM 764 N N . VAL A 1 97 ? 1.756 4.568 -12.754 1.00 92.44 97 VAL A N 1
ATOM 765 C CA . VAL A 1 97 ? 2.049 3.397 -11.903 1.00 92.44 97 VAL A CA 1
ATOM 766 C C . VAL A 1 97 ? 1.270 2.157 -12.351 1.00 92.44 97 VAL A C 1
ATOM 768 O O . VAL A 1 97 ? 1.767 1.048 -12.206 1.00 92.44 97 VAL A O 1
ATOM 771 N N . ASP A 1 98 ? 0.075 2.330 -12.920 1.00 91.56 98 ASP A N 1
ATOM 772 C CA . ASP A 1 98 ? -0.793 1.218 -13.329 1.00 91.56 98 ASP A CA 1
ATOM 773 C C . ASP A 1 98 ? -0.238 0.444 -14.541 1.00 91.56 98 ASP A C 1
ATOM 775 O O . ASP A 1 98 ? -0.715 -0.650 -14.832 1.00 91.56 98 ASP A O 1
ATOM 779 N N . SER A 1 99 ? 0.763 1.005 -15.232 1.00 91.88 99 SER A N 1
ATOM 780 C CA . SER A 1 99 ? 1.462 0.379 -16.362 1.00 91.88 99 SER A CA 1
ATOM 781 C C . SER A 1 99 ? 2.759 -0.334 -15.959 1.00 91.88 99 SER A C 1
ATOM 783 O O . SER A 1 99 ? 3.402 -0.941 -16.811 1.00 91.88 99 SER A O 1
ATOM 785 N N . VAL A 1 100 ? 3.178 -0.235 -14.693 1.00 95.44 100 VAL A N 1
ATOM 786 C CA . VAL A 1 100 ? 4.389 -0.892 -14.179 1.00 95.44 100 VAL A CA 1
ATOM 787 C C . VAL A 1 100 ? 4.083 -2.350 -13.831 1.00 95.44 100 VAL A C 1
ATOM 789 O O . VAL A 1 100 ? 3.009 -2.652 -13.312 1.00 95.44 100 VAL A O 1
ATOM 792 N N . ASP A 1 101 ? 5.047 -3.250 -14.047 1.00 96.12 101 ASP A N 1
ATOM 793 C CA . ASP A 1 101 ? 4.997 -4.614 -13.511 1.00 96.12 101 ASP A CA 1
ATOM 794 C C . ASP A 1 101 ? 5.183 -4.595 -11.984 1.00 96.12 101 ASP A C 1
ATOM 796 O O . ASP A 1 101 ? 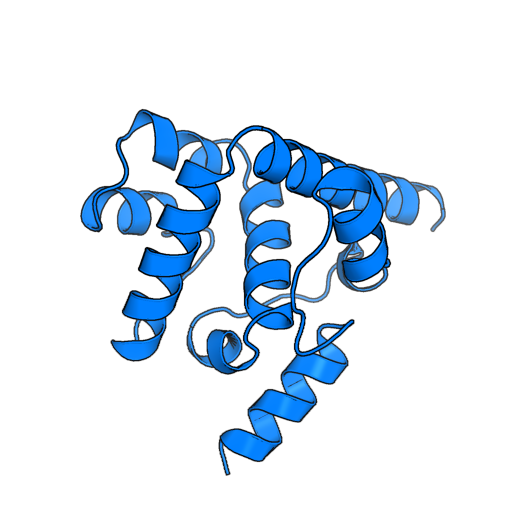6.297 -4.665 -11.453 1.00 96.12 101 ASP A O 1
ATOM 800 N N . LEU A 1 102 ? 4.069 -4.425 -11.270 1.00 97.06 102 LEU A N 1
ATOM 801 C CA . LEU A 1 102 ? 4.043 -4.323 -9.813 1.00 97.06 102 LEU A CA 1
ATOM 802 C C . LEU A 1 102 ? 4.470 -5.639 -9.152 1.00 97.06 102 LEU A C 1
ATOM 804 O O . LEU A 1 102 ? 5.305 -5.624 -8.251 1.00 97.06 102 LEU A O 1
ATOM 808 N N . VAL A 1 103 ? 3.931 -6.780 -9.592 1.00 97.88 103 VAL A N 1
ATOM 809 C CA . VAL A 1 103 ? 4.233 -8.080 -8.969 1.00 97.88 103 VAL A CA 1
ATOM 810 C C . VAL A 1 103 ? 5.691 -8.468 -9.197 1.00 97.88 103 VAL A C 1
ATOM 812 O O . VAL A 1 103 ? 6.365 -8.821 -8.229 1.00 97.88 103 VAL A O 1
ATOM 815 N N . GLY A 1 104 ? 6.214 -8.309 -10.417 1.00 97.75 104 GLY A N 1
ATOM 816 C CA . GLY A 1 104 ? 7.625 -8.579 -10.695 1.00 97.75 104 GLY A CA 1
ATOM 817 C C . GLY A 1 104 ? 8.567 -7.650 -9.923 1.00 97.75 104 GLY A C 1
ATOM 818 O O . GLY A 1 104 ? 9.565 -8.099 -9.358 1.00 97.75 104 GLY A O 1
ATOM 819 N N . THR A 1 105 ? 8.225 -6.360 -9.805 1.00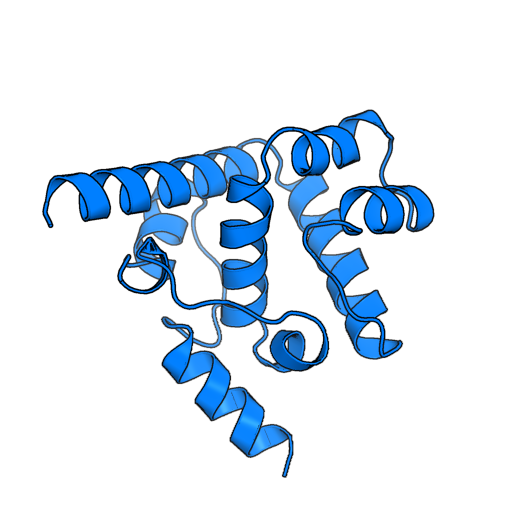 98.00 105 THR A N 1
ATOM 820 C CA . THR A 1 105 ? 9.026 -5.412 -9.006 1.00 98.00 105 THR A CA 1
ATOM 821 C C . THR A 1 105 ? 9.003 -5.762 -7.514 1.00 98.00 105 THR A C 1
ATOM 823 O O . THR A 1 105 ? 10.024 -5.642 -6.834 1.00 98.00 105 THR A O 1
ATOM 826 N N . TRP A 1 106 ? 7.860 -6.216 -6.992 1.00 98.50 106 TRP A N 1
ATOM 827 C CA . TRP A 1 106 ? 7.760 -6.703 -5.620 1.00 98.50 106 TRP A CA 1
ATOM 828 C C . TRP A 1 106 ? 8.645 -7.924 -5.391 1.00 98.50 106 TRP A C 1
ATOM 830 O O . TRP A 1 106 ? 9.426 -7.930 -4.442 1.00 98.50 106 TRP A O 1
ATOM 840 N N . GLU A 1 107 ? 8.542 -8.941 -6.245 1.00 97.81 107 GLU A N 1
ATOM 841 C CA . GLU A 1 107 ? 9.312 -10.178 -6.108 1.00 97.81 107 GLU A CA 1
ATOM 842 C C . GLU A 1 107 ? 10.820 -9.903 -6.118 1.00 97.81 107 GLU A C 1
ATOM 844 O O . GLU A 1 107 ? 11.545 -10.420 -5.269 1.00 97.81 107 GLU A O 1
ATOM 849 N N . ALA A 1 108 ? 11.278 -9.008 -6.997 1.00 98.12 108 ALA A N 1
ATOM 850 C CA . ALA A 1 108 ? 12.685 -8.638 -7.106 1.00 98.12 108 ALA A CA 1
ATOM 851 C C . ALA A 1 108 ? 13.251 -7.896 -5.878 1.00 98.12 108 ALA A C 1
ATOM 853 O O . ALA A 1 108 ? 14.453 -7.972 -5.628 1.00 98.12 108 ALA A O 1
ATOM 854 N N . ILE A 1 109 ? 12.426 -7.146 -5.134 1.00 98.25 109 ILE A N 1
ATOM 855 C CA . ILE A 1 109 ? 12.895 -6.246 -4.060 1.00 98.25 109 ILE A CA 1
ATOM 856 C C . ILE A 1 109 ? 12.498 -6.738 -2.665 1.00 98.25 109 ILE A C 1
ATOM 858 O O . ILE A 1 109 ? 13.294 -6.666 -1.731 1.00 98.25 109 ILE A O 1
ATOM 862 N N . VAL A 1 110 ? 11.255 -7.187 -2.503 1.00 98.06 110 VAL A N 1
ATOM 863 C CA . VAL A 1 110 ? 10.686 -7.623 -1.220 1.00 98.06 110 VAL A CA 1
ATOM 864 C C . VAL A 1 110 ? 10.784 -9.140 -1.064 1.00 98.06 110 VAL A C 1
ATOM 866 O O . VAL A 1 110 ? 10.960 -9.629 0.050 1.00 98.06 110 VAL A O 1
ATOM 869 N N . GLY A 1 111 ? 10.682 -9.881 -2.169 1.00 96.19 111 GLY A N 1
ATOM 870 C CA . GLY A 1 111 ? 10.674 -11.341 -2.183 1.00 96.19 111 GLY A CA 1
ATOM 871 C C . GLY A 1 111 ? 9.268 -11.951 -2.279 1.00 96.19 111 GLY A C 1
ATOM 872 O O . GLY A 1 111 ? 8.299 -11.251 -2.597 1.00 96.19 111 GLY A O 1
ATOM 873 N N . PRO A 1 112 ? 9.136 -13.267 -2.023 1.00 94.94 112 PRO A N 1
ATOM 874 C CA . PRO A 1 112 ? 7.907 -14.014 -2.281 1.00 94.94 112 PRO A CA 1
ATOM 875 C C . PRO A 1 112 ? 6.686 -13.473 -1.525 1.00 94.94 112 PRO A C 1
ATOM 877 O O . PRO A 1 112 ? 6.721 -13.266 -0.311 1.00 94.94 112 PRO A O 1
ATOM 880 N N . ALA A 1 113 ? 5.571 -13.298 -2.235 1.00 94.88 113 ALA A N 1
ATOM 881 C CA . ALA A 1 113 ? 4.275 -12.944 -1.665 1.00 94.88 113 ALA A CA 1
ATOM 882 C C . ALA A 1 113 ? 3.130 -13.527 -2.501 1.00 94.88 113 ALA A C 1
ATOM 884 O O . ALA A 1 113 ? 3.303 -13.871 -3.667 1.00 94.88 113 ALA A O 1
ATOM 885 N N . VAL A 1 114 ? 1.944 -13.623 -1.899 1.00 95.31 114 VAL A N 1
ATOM 886 C CA . VAL A 1 114 ? 0.733 -14.079 -2.590 1.00 95.31 114 VAL A CA 1
ATOM 887 C C . VAL A 1 114 ? -0.030 -12.870 -3.114 1.00 95.31 114 VAL A C 1
ATOM 889 O O . VAL A 1 114 ? -0.465 -12.023 -2.333 1.00 95.31 114 VAL A O 1
ATOM 892 N N . PHE A 1 115 ? -0.219 -12.825 -4.429 1.00 97.50 115 PHE A N 1
ATOM 893 C CA . PHE A 1 115 ? -1.064 -11.854 -5.112 1.00 97.50 115 PHE A CA 1
ATOM 894 C C . PHE A 1 115 ? -2.239 -12.577 -5.763 1.00 97.50 115 PHE A C 1
ATOM 896 O O . PHE A 1 115 ? -2.055 -13.582 -6.442 1.00 97.50 115 PHE A O 1
ATOM 903 N N . ALA A 1 116 ? -3.451 -12.075 -5.537 1.00 97.44 116 ALA A N 1
ATOM 904 C CA . ALA A 1 116 ? -4.656 -12.585 -6.184 1.00 97.44 116 ALA A CA 1
ATOM 905 C C . ALA A 1 116 ? -4.844 -12.006 -7.596 1.00 97.44 116 ALA A C 1
ATOM 907 O O . ALA A 1 116 ? -5.624 -12.545 -8.373 1.00 97.44 116 ALA A O 1
ATOM 908 N N . ALA A 1 117 ? -4.157 -10.905 -7.905 1.00 97.38 117 ALA A N 1
ATOM 909 C CA . ALA A 1 117 ? -4.141 -10.255 -9.207 1.00 97.38 117 ALA A CA 1
ATOM 910 C C . ALA A 1 117 ? -2.760 -9.655 -9.487 1.00 97.38 117 ALA A C 1
ATOM 912 O O . ALA A 1 117 ? -2.088 -9.184 -8.568 1.00 97.38 117 ALA A O 1
ATOM 913 N N . SER A 1 118 ? -2.384 -9.587 -10.760 1.00 95.38 118 SER A N 1
ATOM 914 C CA . SER A 1 118 ? -1.140 -8.964 -11.223 1.00 95.38 118 SER A CA 1
ATOM 915 C C . SER A 1 118 ? -1.330 -7.514 -11.668 1.00 95.38 118 SER A C 1
ATOM 917 O O . SER A 1 118 ? -0.366 -6.756 -11.752 1.00 95.38 118 SER A O 1
ATOM 919 N N . THR A 1 119 ? -2.574 -7.094 -11.928 1.00 95.38 119 THR A N 1
ATOM 920 C CA . THR A 1 119 ? -2.915 -5.725 -12.351 1.00 95.38 119 THR A CA 1
ATOM 921 C C . THR A 1 119 ? -4.166 -5.199 -11.646 1.00 95.38 119 THR A C 1
ATOM 923 O O . THR A 1 119 ? -5.004 -5.974 -11.183 1.00 95.38 119 THR A O 1
ATOM 926 N N . LEU A 1 120 ? -4.342 -3.870 -11.595 1.00 94.31 120 LEU A N 1
ATOM 927 C CA . LEU A 1 120 ? -5.570 -3.272 -11.047 1.00 94.31 120 LEU A CA 1
ATOM 928 C C . LEU A 1 120 ? -6.817 -3.648 -11.852 1.00 94.31 120 LEU A C 1
ATOM 930 O O . LEU A 1 120 ? -7.881 -3.822 -11.269 1.00 94.31 120 LEU A O 1
ATOM 934 N N . THR A 1 121 ? -6.693 -3.793 -13.173 1.00 94.62 121 THR A N 1
ATOM 935 C CA . THR A 1 121 ? -7.799 -4.234 -14.036 1.00 94.62 121 THR A CA 1
ATOM 936 C C . THR A 1 121 ? -8.261 -5.638 -13.658 1.00 94.62 121 THR A C 1
ATOM 938 O O . THR A 1 121 ? -9.457 -5.887 -13.529 1.00 94.62 121 THR A O 1
ATOM 941 N N . GLU A 1 122 ? -7.318 -6.553 -13.439 1.00 96.19 122 GLU A N 1
ATOM 942 C CA . GLU A 1 122 ? -7.623 -7.911 -12.996 1.00 96.19 122 GLU A CA 1
ATOM 943 C C . GLU A 1 122 ? -8.227 -7.925 -11.586 1.00 96.19 122 GLU A C 1
ATOM 945 O O . GLU A 1 122 ? -9.244 -8.583 -11.364 1.00 96.19 122 GLU A O 1
ATOM 950 N N . ALA A 1 123 ? -7.668 -7.145 -10.654 1.00 96.75 123 ALA A N 1
ATOM 951 C CA . ALA A 1 123 ? -8.213 -7.009 -9.306 1.00 96.75 123 ALA A CA 1
ATOM 952 C C . ALA A 1 123 ? -9.659 -6.484 -9.328 1.00 96.75 123 ALA A C 1
ATOM 954 O O . ALA A 1 123 ? -10.520 -7.043 -8.651 1.00 96.75 123 ALA A O 1
ATOM 955 N N . GLN A 1 124 ? -9.949 -5.470 -10.150 1.00 95.75 124 GLN A N 1
ATOM 956 C CA . GLN A 1 124 ? -11.306 -4.953 -10.335 1.00 95.75 124 GLN A CA 1
ATOM 957 C C . GLN A 1 124 ? -12.253 -6.045 -10.844 1.00 95.75 124 GLN A C 1
ATOM 959 O O . GLN A 1 124 ? -13.309 -6.256 -10.260 1.00 95.75 124 GLN A O 1
ATOM 964 N N . GLY A 1 125 ? -11.844 -6.816 -11.856 1.00 96.69 125 GLY A N 1
ATOM 965 C CA . GLY A 1 125 ? -12.658 -7.918 -12.370 1.00 96.69 125 GLY A CA 1
ATOM 966 C C . GLY A 1 125 ? -12.909 -9.035 -11.346 1.00 96.69 125 GLY A C 1
ATOM 967 O O . GLY A 1 125 ? -13.962 -9.670 -11.364 1.00 96.69 125 GLY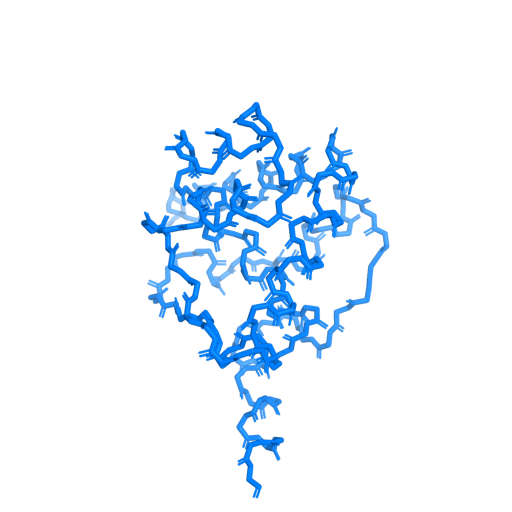 A O 1
ATOM 968 N N . ILE A 1 126 ? -11.968 -9.310 -10.437 1.00 97.19 126 ILE A N 1
ATOM 969 C CA . ILE A 1 126 ? -12.195 -10.234 -9.310 1.00 97.19 126 ILE A CA 1
ATOM 970 C C . ILE A 1 126 ? -13.203 -9.643 -8.323 1.00 97.19 126 ILE A C 1
ATOM 972 O O . ILE A 1 126 ? -14.117 -10.349 -7.904 1.00 97.19 126 ILE A O 1
ATOM 976 N N . TYR A 1 127 ? -13.048 -8.368 -7.971 1.00 96.00 127 TYR A N 1
ATOM 977 C CA . TYR A 1 127 ? -13.938 -7.686 -7.038 1.00 96.00 127 TYR A CA 1
ATOM 978 C C . TYR A 1 127 ? -15.381 -7.636 -7.549 1.00 96.00 127 TYR A C 1
ATOM 980 O O . TYR A 1 127 ? -16.284 -8.057 -6.832 1.00 96.00 127 TYR A O 1
ATOM 988 N N . ASP A 1 128 ? -15.590 -7.226 -8.801 1.00 95.19 128 ASP A N 1
ATOM 989 C CA . ASP A 1 128 ? -16.926 -7.091 -9.391 1.00 95.19 128 ASP A CA 1
ATOM 990 C C . ASP A 1 128 ? -17.680 -8.429 -9.428 1.00 95.19 128 ASP A C 1
ATOM 992 O O . ASP A 1 128 ? -18.881 -8.466 -9.184 1.00 95.19 128 ASP A O 1
ATOM 996 N N . ARG A 1 129 ? -16.976 -9.548 -9.662 1.00 93.38 129 ARG A N 1
ATOM 997 C CA . ARG A 1 129 ? -17.562 -10.903 -9.635 1.00 93.38 129 ARG A CA 1
ATOM 998 C C . ARG A 1 129 ? -17.932 -11.387 -8.233 1.00 93.38 129 ARG A C 1
ATOM 1000 O O . ARG A 1 129 ? -18.788 -12.252 -8.114 1.00 93.38 129 ARG A O 1
ATOM 1007 N N . GLY A 1 130 ? -17.253 -10.894 -7.199 1.00 82.19 130 GLY A N 1
ATOM 1008 C CA . GLY A 1 130 ? -17.523 -11.249 -5.802 1.00 82.19 130 GLY A CA 1
ATOM 1009 C C . GLY A 1 130 ? -18.478 -10.291 -5.085 1.00 82.19 130 GLY A C 1
ATOM 1010 O O . GLY A 1 130 ? -18.887 -10.583 -3.966 1.00 82.19 130 GLY A O 1
ATOM 1011 N N . ALA A 1 131 ? -18.788 -9.143 -5.695 1.00 68.56 131 ALA A N 1
ATOM 1012 C CA . ALA A 1 131 ? -19.745 -8.157 -5.195 1.00 68.56 131 ALA A CA 1
ATOM 1013 C C . ALA A 1 131 ? -21.179 -8.367 -5.729 1.00 68.56 131 ALA A C 1
ATOM 1015 O O . ALA A 1 131 ? -22.092 -7.674 -5.277 1.00 68.56 131 ALA A O 1
ATOM 1016 N N . GLN A 1 132 ? -21.356 -9.284 -6.690 1.00 50.62 132 GLN A N 1
ATOM 1017 C CA . GLN A 1 132 ? -22.648 -9.779 -7.189 1.00 50.62 132 GLN A CA 1
ATOM 1018 C C . GLN A 1 132 ? -23.221 -10.854 -6.267 1.00 50.62 132 GLN A C 1
ATOM 1020 O O . GLN A 1 132 ? -24.462 -10.861 -6.108 1.00 50.62 132 GLN A O 1
#

Foldseek 3Di:
DVVQLVVLLVLLLVLLLVCQVCVPLLVLLLVLLVVCLVVQAADDLVCSLVSSVVSDDDNVSSVVSVVDSSSCLNSLQQSLQQPLSSCSHYDDDDGSNQVDQNVVSNCVRNNDDDGPHRGNVVSVVVNVVVVD

pLDDT: mean 91.16, std 7.94, range [50.62, 98.5]

Radius of gyration: 14.19 Å; chains: 1; bounding box: 36×27×40 Å

Sequence (132 aa):
MAEVDAKAQALVAKACGWVASNPDTWAKLRRICYRLMLEGHVIQRDNVYTLACQNGMTVSEASEFKRDHNLWSVLSRYMVLQRPSMLAAVSFRRTPVDSVDLVGTWEAIVGPAVFAASTLTEAQGIYDRGAQ